Protein AF-A0A920B656-F1 (afdb_monomer_lite)

Secondary structure (DSSP, 8-state):
-HHHHHHTTTS--EEEESSEEETHHHHHHTTSSEEEE-TT-EEE-----------HHHHHHTT-----

Structure (mmCIF, N/CA/C/O backbone):
data_AF-A0A920B656-F1
#
_entry.id   AF-A0A920B656-F1
#
loop_
_atom_site.group_PDB
_atom_site.id
_atom_site.type_symbol
_atom_site.label_atom_id
_atom_site.label_alt_id
_atom_site.label_comp_id
_atom_site.label_asym_id
_atom_site.label_entity_id
_atom_site.label_seq_id
_atom_site.pdbx_PDB_ins_code
_atom_site.Cartn_x
_atom_site.Cartn_y
_atom_site.Cartn_z
_atom_site.occupancy
_atom_site.B_iso_or_equiv
_atom_site.auth_seq_id
_atom_site.auth_comp_id
_atom_site.auth_asym_id
_atom_site.auth_atom_id
_atom_site.pdbx_PDB_model_num
ATOM 1 N N . MET A 1 1 ? -14.952 -3.440 -0.629 1.00 61.28 1 MET A N 1
ATOM 2 C CA . MET A 1 1 ? -15.223 -2.253 0.223 1.00 61.28 1 MET A CA 1
ATOM 3 C C . MET A 1 1 ? -16.662 -2.186 0.744 1.00 61.28 1 MET A C 1
ATOM 5 O O . MET A 1 1 ? -16.846 -1.905 1.921 1.00 61.28 1 MET A O 1
ATOM 9 N N . ASN A 1 2 ? -17.681 -2.481 -0.076 1.00 64.06 2 ASN A N 1
ATOM 10 C CA . ASN A 1 2 ? -19.091 -2.419 0.350 1.00 64.06 2 ASN A CA 1
ATOM 11 C C . ASN A 1 2 ? -19.429 -3.357 1.521 1.00 64.06 2 ASN A C 1
ATOM 13 O O . ASN A 1 2 ? -20.135 -2.944 2.432 1.00 64.06 2 ASN A O 1
A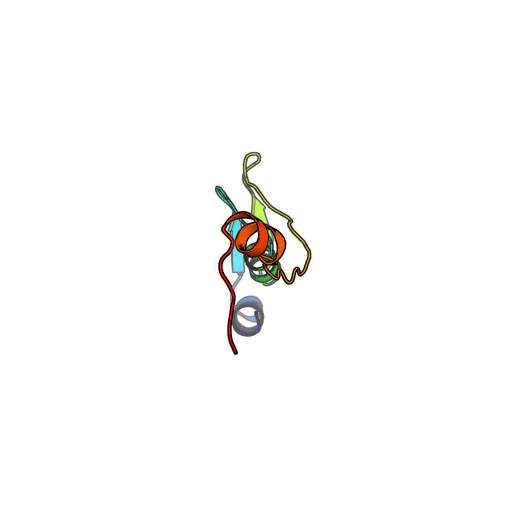TOM 17 N N . HIS A 1 3 ? -18.857 -4.563 1.565 1.00 77.69 3 HIS A N 1
ATOM 18 C CA . HIS A 1 3 ? -19.076 -5.491 2.681 1.00 77.69 3 HIS A CA 1
ATOM 19 C C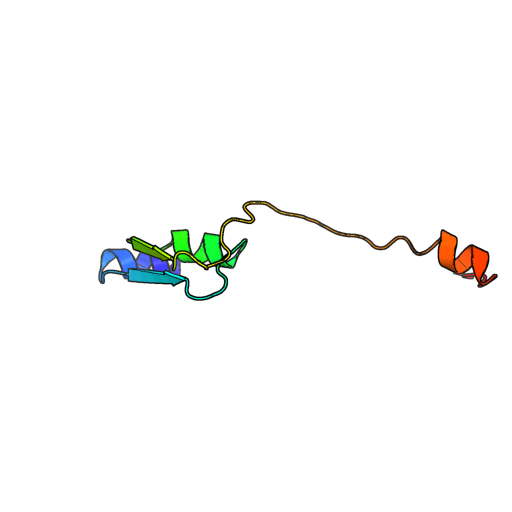 . HIS A 1 3 ? -18.498 -4.975 4.007 1.00 77.69 3 HIS A C 1
ATOM 21 O O . HIS A 1 3 ? -19.206 -4.960 5.008 1.00 77.69 3 HIS A O 1
ATOM 27 N N . LEU A 1 4 ? -17.265 -4.452 4.009 1.00 77.88 4 LEU A N 1
ATOM 28 C CA . LEU A 1 4 ? -16.649 -3.856 5.206 1.00 77.88 4 LEU A CA 1
ATOM 29 C C . LEU A 1 4 ? -17.455 -2.653 5.721 1.00 77.88 4 LEU A C 1
ATOM 31 O O . LEU A 1 4 ? -17.681 -2.535 6.920 1.00 77.88 4 LEU A O 1
ATOM 35 N N . LYS A 1 5 ? -17.985 -1.821 4.813 1.00 75.56 5 LYS A N 1
ATOM 36 C CA . LYS A 1 5 ? -18.878 -0.704 5.168 1.00 75.56 5 LYS A CA 1
ATOM 37 C C . LYS A 1 5 ? -20.196 -1.160 5.801 1.00 75.56 5 LYS A C 1
ATOM 39 O O . LYS A 1 5 ? -20.750 -0.432 6.618 1.00 75.56 5 LYS A O 1
ATOM 44 N N . ILE A 1 6 ? -20.716 -2.328 5.422 1.00 77.81 6 ILE A N 1
ATOM 45 C CA . ILE A 1 6 ? -21.927 -2.903 6.026 1.00 77.81 6 ILE A CA 1
ATOM 46 C C . ILE A 1 6 ? -21.615 -3.422 7.432 1.00 77.81 6 ILE A C 1
ATOM 48 O O . ILE A 1 6 ? -22.366 -3.133 8.362 1.00 77.81 6 ILE A O 1
ATOM 52 N N . PHE A 1 7 ? -20.501 -4.138 7.601 1.00 80.62 7 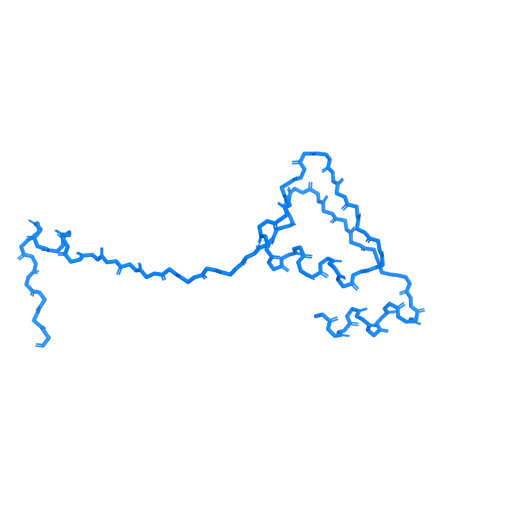PHE A N 1
ATOM 53 C CA . PHE A 1 7 ? -20.092 -4.671 8.901 1.00 80.62 7 PHE A CA 1
ATOM 54 C C . PHE A 1 7 ? -19.751 -3.572 9.902 1.00 80.62 7 PHE A C 1
ATOM 56 O O . PHE A 1 7 ? -20.261 -3.624 11.015 1.00 80.62 7 PHE A O 1
ATOM 63 N N . LYS A 1 8 ? -19.033 -2.523 9.482 1.00 79.06 8 LYS A N 1
ATOM 64 C CA . LYS A 1 8 ? -18.698 -1.356 10.318 1.00 79.06 8 LYS A CA 1
ATOM 65 C C . LYS A 1 8 ? -19.918 -0.698 10.982 1.00 79.06 8 LYS A C 1
ATOM 67 O O . LYS A 1 8 ? -19.793 -0.098 12.038 1.00 79.06 8 LYS A O 1
ATOM 72 N N . LYS A 1 9 ? -21.119 -0.814 10.397 1.00 81.75 9 LYS A N 1
ATOM 73 C CA . LYS A 1 9 ? -22.360 -0.279 10.994 1.00 81.75 9 LYS A CA 1
ATOM 74 C C . LYS A 1 9 ? -22.883 -1.091 12.184 1.00 81.75 9 LYS A C 1
ATOM 76 O O . LYS A 1 9 ? -23.756 -0.605 12.892 1.00 81.75 9 LYS A O 1
ATOM 81 N N . LYS A 1 10 ? -22.434 -2.337 12.347 1.00 87.69 10 LYS A N 1
ATOM 82 C CA . LYS A 1 10 ? -22.942 -3.288 13.350 1.00 87.69 10 LYS A CA 1
ATOM 83 C C . LYS A 1 10 ? -21.859 -3.793 14.299 1.00 87.69 10 LYS A C 1
ATOM 85 O O . LYS A 1 10 ? -22.164 -4.099 15.443 1.00 87.69 10 LYS A O 1
ATOM 90 N N . ILE A 1 11 ? -20.627 -3.908 13.814 1.00 90.62 11 ILE A N 1
ATOM 91 C CA . ILE A 1 11 ? -19.464 -4.400 14.548 1.00 90.62 11 ILE A CA 1
ATOM 92 C C . ILE A 1 11 ? -18.250 -3.517 14.221 1.00 90.62 11 ILE A C 1
ATOM 94 O O . ILE A 1 11 ? -18.056 -3.190 13.047 1.00 90.62 11 ILE A O 1
ATOM 98 N N . PRO A 1 12 ? -17.425 -3.133 15.212 1.00 91.44 12 PRO A N 1
ATOM 99 C CA . PRO A 1 12 ? -16.197 -2.391 14.952 1.00 91.44 12 PRO A CA 1
ATOM 100 C C . PRO A 1 12 ? -15.263 -3.191 14.042 1.00 91.44 12 PRO A C 1
ATOM 102 O O . PRO A 1 12 ? -15.036 -4.382 14.256 1.00 91.44 12 PRO A O 1
ATOM 105 N N . VAL A 1 13 ? -14.712 -2.533 13.023 1.00 93.69 13 VAL A N 1
ATOM 106 C CA . VAL A 1 13 ? -13.768 -3.144 12.078 1.00 93.69 13 VAL A CA 1
ATOM 107 C C . VAL A 1 13 ? -12.444 -2.402 12.171 1.00 93.69 13 VAL A C 1
ATOM 109 O O . VAL A 1 13 ? -12.394 -1.198 11.924 1.00 93.69 13 VAL A O 1
ATOM 112 N N . VAL A 1 14 ? -11.369 -3.124 12.475 1.00 95.44 14 VAL A N 1
ATOM 113 C CA . VAL A 1 14 ? -10.011 -2.578 12.584 1.00 95.44 14 VAL A CA 1
ATOM 114 C C . VAL A 1 14 ? -9.118 -3.228 11.532 1.00 95.44 14 VAL A C 1
ATOM 116 O O . VAL A 1 14 ?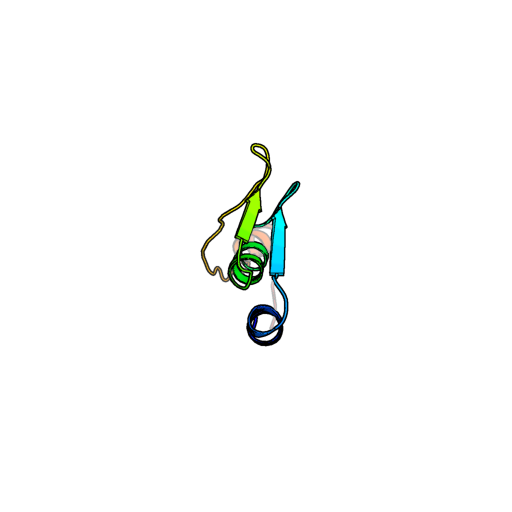 -9.150 -4.445 11.357 1.00 95.44 14 VAL A O 1
ATOM 119 N N . ALA A 1 15 ? -8.320 -2.421 10.834 1.00 95.69 15 ALA A N 1
ATOM 120 C CA . ALA A 1 15 ? -7.270 -2.894 9.939 1.00 95.69 15 ALA A CA 1
ATOM 121 C C . ALA A 1 15 ? -5.899 -2.763 10.619 1.00 95.69 15 ALA A C 1
ATOM 123 O O . ALA A 1 15 ? -5.597 -1.728 11.211 1.00 95.69 15 ALA A O 1
ATOM 124 N N . SER A 1 16 ? -5.065 -3.798 10.512 1.00 97.19 16 SER A N 1
ATOM 125 C CA . SER A 1 16 ? -3.688 -3.810 11.016 1.00 97.19 16 SER A CA 1
ATOM 126 C C . SER A 1 16 ? -2.733 -4.125 9.869 1.00 97.19 16 SER A C 1
ATOM 128 O O . SER A 1 16 ? -2.845 -5.177 9.240 1.00 97.19 16 SER A O 1
ATOM 130 N N . ILE A 1 17 ? -1.829 -3.195 9.567 1.00 98.00 17 ILE A N 1
ATOM 131 C CA . ILE A 1 17 ? -0.795 -3.334 8.541 1.00 98.00 17 ILE A CA 1
ATOM 132 C C . ILE A 1 17 ? 0.512 -3.707 9.245 1.00 98.00 17 ILE A C 1
ATOM 134 O O . ILE A 1 17 ? 1.011 -2.940 10.067 1.00 98.00 17 ILE A O 1
ATOM 138 N N . ILE A 1 18 ? 1.049 -4.890 8.930 1.00 95.88 18 ILE A N 1
ATOM 139 C CA . ILE A 1 18 ? 2.252 -5.441 9.576 1.00 95.88 18 ILE A CA 1
ATOM 140 C C . ILE A 1 18 ? 3.487 -5.137 8.723 1.00 95.88 18 ILE A C 1
ATOM 142 O O . ILE A 1 18 ? 4.298 -4.297 9.107 1.00 95.88 18 ILE A O 1
ATOM 146 N N . ASP A 1 19 ? 3.576 -5.727 7.529 1.00 96.88 19 ASP A N 1
ATOM 147 C CA . ASP A 1 19 ? 4.723 -5.530 6.634 1.00 96.88 19 ASP A CA 1
ATOM 148 C C . ASP A 1 19 ? 4.382 -4.602 5.466 1.00 96.88 19 ASP A C 1
ATOM 150 O O . ASP A 1 19 ? 5.022 -3.571 5.272 1.00 96.88 19 ASP A O 1
ATOM 154 N N . VAL A 1 20 ? 3.340 -4.931 4.693 1.00 97.56 20 VAL A N 1
ATOM 155 C CA . VAL A 1 20 ? 2.945 -4.164 3.504 1.00 97.56 20 VAL A CA 1
ATOM 156 C C . VAL A 1 20 ? 1.430 -4.014 3.435 1.00 97.56 20 VAL A C 1
ATOM 158 O O . VAL A 1 20 ? 0.683 -4.986 3.517 1.00 97.56 20 VAL A O 1
ATOM 161 N N . GLY A 1 21 ? 0.974 -2.783 3.228 1.00 97.06 21 GLY A N 1
ATOM 162 C CA . GLY A 1 21 ? -0.426 -2.434 3.016 1.00 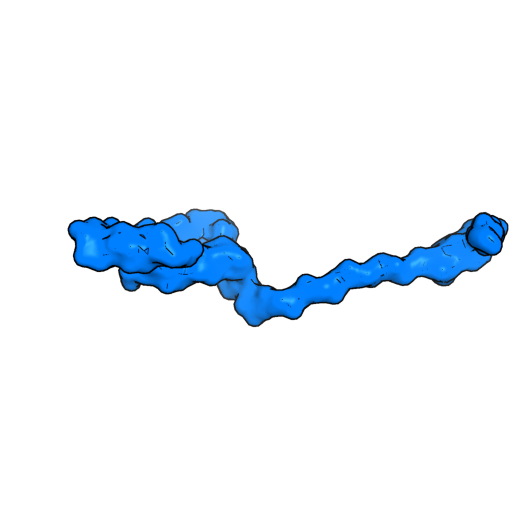97.06 21 GLY A CA 1
ATOM 163 C C . GLY A 1 21 ? -0.533 -1.185 2.152 1.00 97.06 21 GLY A C 1
ATOM 164 O O . GLY A 1 21 ? -0.842 -0.112 2.655 1.00 97.06 21 GLY A O 1
ATOM 165 N N . ALA A 1 22 ? -0.255 -1.323 0.855 1.00 97.56 22 ALA A N 1
ATOM 166 C CA . ALA A 1 22 ? -0.193 -0.225 -0.112 1.00 97.56 22 ALA A CA 1
ATOM 167 C C . ALA A 1 22 ? -1.173 -0.438 -1.288 1.00 97.56 22 ALA A C 1
ATOM 169 O O . ALA A 1 22 ? -1.709 -1.533 -1.472 1.00 97.56 22 ALA A O 1
ATOM 170 N N . SER A 1 23 ? -1.425 0.604 -2.085 1.00 97.25 23 SER A N 1
ATOM 171 C CA . SER A 1 23 ? -2.303 0.598 -3.264 1.00 97.25 23 SER A CA 1
ATOM 172 C C . SER A 1 23 ? -3.699 0.048 -2.938 1.00 97.25 23 SER A C 1
ATOM 174 O O . SER A 1 23 ? -4.371 0.561 -2.041 1.00 97.25 23 SER A O 1
ATOM 176 N N . GLY A 1 24 ? -4.148 -1.013 -3.611 1.00 95.19 24 GLY A N 1
ATOM 177 C CA . GLY A 1 24 ? -5.426 -1.665 -3.324 1.00 95.19 24 GLY A CA 1
ATOM 178 C C . GLY A 1 24 ? -5.551 -2.165 -1.878 1.00 95.19 24 GLY A C 1
ATOM 179 O O . GLY A 1 24 ? -6.639 -2.116 -1.310 1.00 95.19 24 GLY A O 1
ATOM 180 N N . GLY A 1 25 ? -4.447 -2.582 -1.250 1.00 94.75 25 GLY A N 1
ATOM 181 C CA . GLY A 1 25 ? -4.436 -3.001 0.155 1.00 94.75 25 GLY A CA 1
ATOM 182 C C . GLY A 1 25 ? -4.745 -1.843 1.104 1.00 94.75 25 GLY A C 1
ATOM 183 O O . GLY A 1 25 ? -5.596 -1.974 1.985 1.00 94.75 25 GLY A O 1
ATOM 184 N N . TYR A 1 26 ? -4.135 -0.679 0.861 1.00 96.38 26 TYR A N 1
ATOM 185 C CA . TYR A 1 26 ? -4.441 0.544 1.608 1.00 96.38 26 TYR A CA 1
ATOM 186 C C . TYR A 1 26 ? -5.892 0.988 1.380 1.00 96.38 26 TYR A C 1
ATOM 188 O O . TYR A 1 26 ? -6.602 1.312 2.329 1.00 96.38 26 TYR A O 1
ATOM 196 N N . LEU A 1 27 ? -6.382 0.901 0.137 1.00 95.12 27 LEU A N 1
ATOM 197 C CA . LEU A 1 27 ? -7.771 1.221 -0.201 1.00 95.12 27 LEU A CA 1
ATOM 198 C C . LEU A 1 27 ? -8.775 0.340 0.561 1.00 95.12 27 LEU A C 1
ATOM 200 O O . LEU A 1 27 ? -9.804 0.828 1.024 1.00 95.12 27 LEU A O 1
ATOM 204 N N . ILE A 1 28 ? -8.487 -0.954 0.715 1.00 94.25 28 ILE A N 1
ATOM 205 C CA . ILE A 1 28 ? -9.321 -1.861 1.512 1.00 94.25 28 ILE A CA 1
ATOM 206 C C . ILE A 1 28 ? -9.279 -1.467 2.992 1.00 94.25 28 ILE A C 1
ATOM 208 O O . ILE A 1 28 ? -10.338 -1.417 3.625 1.00 94.25 28 ILE A O 1
ATOM 212 N N . ALA A 1 29 ? -8.096 -1.143 3.525 1.00 94.81 29 ALA A N 1
ATOM 213 C CA . ALA A 1 29 ? -7.923 -0.698 4.908 1.00 94.81 29 ALA A CA 1
ATOM 214 C C . ALA A 1 29 ? -8.715 0.586 5.210 1.00 94.81 29 ALA A C 1
ATOM 216 O O . ALA A 1 29 ? -9.319 0.684 6.275 1.00 94.81 29 ALA A O 1
ATOM 217 N N . CYS A 1 30 ? -8.842 1.514 4.252 1.00 93.19 30 CYS A N 1
ATOM 218 C CA . CYS A 1 30 ? -9.718 2.693 4.366 1.00 93.19 30 CYS A CA 1
ATOM 219 C C . CYS A 1 30 ? -11.206 2.353 4.580 1.00 93.19 30 CYS A C 1
ATOM 221 O O . CYS A 1 30 ? -11.990 3.217 4.972 1.00 93.19 30 CYS A O 1
ATOM 223 N N . GLY A 1 31 ? -11.625 1.109 4.329 1.00 92.12 31 GLY A N 1
ATOM 224 C CA . GLY A 1 31 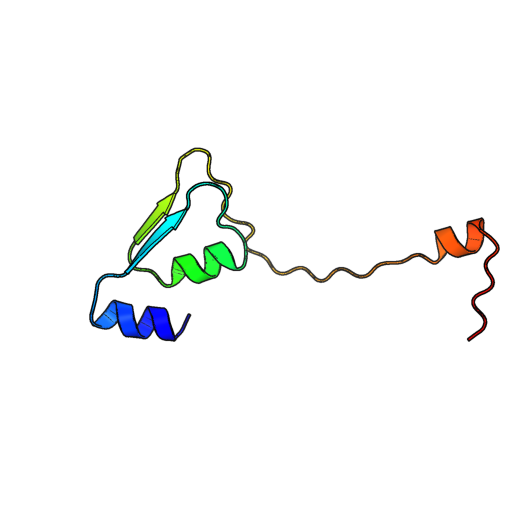? -12.963 0.623 4.661 1.00 92.12 31 GLY A CA 1
ATOM 225 C C . GLY A 1 31 ? -13.191 0.354 6.154 1.00 92.12 31 GLY A C 1
ATOM 226 O O . GLY A 1 31 ? -14.345 0.176 6.549 1.00 92.12 31 GLY A O 1
ATOM 227 N N . ALA A 1 32 ? -12.132 0.310 6.965 1.00 93.44 32 ALA A N 1
ATOM 228 C CA . ALA A 1 32 ? -12.190 0.079 8.404 1.00 93.44 32 ALA A CA 1
ATOM 229 C C . ALA A 1 32 ? -12.576 1.349 9.191 1.00 93.44 32 ALA A C 1
ATOM 231 O O . ALA A 1 32 ? -12.798 2.436 8.649 1.00 93.44 32 ALA A O 1
ATOM 232 N N . GLU A 1 33 ? -12.735 1.209 10.501 1.00 93.25 33 GLU A N 1
ATOM 233 C CA . GLU A 1 33 ? -12.911 2.325 11.432 1.00 93.25 33 GLU A CA 1
ATOM 234 C C . GLU A 1 33 ? -11.587 2.908 11.889 1.00 93.25 33 GLU A C 1
ATOM 236 O O . GLU A 1 33 ? -11.414 4.124 11.898 1.00 93.25 33 GLU A O 1
ATOM 241 N N . THR A 1 34 ? -10.641 2.029 12.186 1.00 94.25 34 THR A N 1
ATOM 242 C CA . THR A 1 34 ? -9.294 2.394 12.598 1.00 94.25 34 THR A CA 1
ATOM 243 C C . THR A 1 34 ? -8.298 1.582 11.792 1.00 94.25 34 THR A C 1
ATOM 245 O O . THR A 1 34 ? -8.525 0.401 11.516 1.00 94.25 34 THR A O 1
ATOM 248 N N . ILE A 1 35 ? -7.199 2.226 11.413 1.00 96.50 35 ILE A N 1
ATOM 249 C CA . ILE A 1 35 ? -6.074 1.596 10.731 1.00 96.50 35 ILE A CA 1
ATOM 250 C C . ILE A 1 35 ? -4.851 1.780 11.622 1.00 96.50 35 ILE A C 1
ATOM 252 O O . ILE A 1 35 ? -4.472 2.911 11.917 1.00 96.50 35 ILE A O 1
ATOM 256 N N . PHE A 1 36 ? -4.238 0.674 12.028 1.00 97.81 36 PHE A N 1
ATOM 257 C CA . PHE A 1 36 ? -2.918 0.658 12.648 1.00 97.81 36 PHE A CA 1
ATOM 258 C C . PHE A 1 36 ? -1.886 0.206 11.621 1.00 97.81 36 PHE A C 1
ATOM 260 O O . PHE A 1 36 ? -2.161 -0.669 10.799 1.00 97.81 36 PHE A O 1
ATOM 267 N N . ALA A 1 37 ? -0.697 0.792 11.679 1.00 97.38 37 ALA A N 1
ATOM 268 C CA . ALA A 1 37 ? 0.444 0.372 10.885 1.00 97.38 37 ALA A CA 1
ATOM 269 C C . ALA A 1 37 ? 1.672 0.296 11.788 1.00 97.38 37 ALA A C 1
ATOM 271 O O . ALA A 1 37 ? 1.877 1.178 12.626 1.00 97.38 37 ALA A O 1
ATOM 272 N N . ASN A 1 38 ? 2.474 -0.753 11.622 1.00 96.88 38 ASN A N 1
ATOM 273 C CA . ASN A 1 38 ? 3.782 -0.809 12.254 1.00 96.88 38 ASN A CA 1
ATOM 274 C C . ASN A 1 38 ? 4.682 0.297 11.669 1.00 96.88 38 ASN A C 1
ATOM 276 O O . ASN A 1 38 ? 4.531 0.689 10.511 1.00 96.88 38 ASN A O 1
ATOM 280 N N . SER A 1 39 ? 5.637 0.811 12.447 1.00 95.75 39 SER A N 1
ATOM 281 C CA . SER A 1 39 ? 6.495 1.918 11.991 1.00 95.75 39 SER A CA 1
ATOM 282 C C . SER A 1 39 ? 7.369 1.534 10.793 1.00 95.75 39 SER A C 1
ATOM 284 O O . SER A 1 39 ? 7.703 2.389 9.977 1.00 95.75 39 SER A O 1
ATOM 286 N N . GLY A 1 40 ? 7.711 0.247 10.678 1.00 96.94 40 GLY A N 1
ATOM 287 C CA . GLY A 1 40 ? 8.446 -0.320 9.549 1.00 96.94 40 GLY A CA 1
ATOM 288 C C . GLY A 1 40 ? 7.578 -0.737 8.358 1.00 96.94 40 GLY A C 1
ATOM 289 O O . GLY A 1 40 ? 8.124 -1.220 7.369 1.00 96.94 40 GLY A O 1
ATOM 290 N N . SER A 1 41 ? 6.251 -0.596 8.431 1.00 97.50 41 SER A N 1
ATOM 291 C CA . SER A 1 41 ? 5.366 -1.032 7.352 1.00 97.50 41 SER A CA 1
ATOM 292 C C . SER A 1 41 ? 5.495 -0.153 6.110 1.00 97.50 41 SER A C 1
ATOM 294 O O . SER A 1 41 ? 5.522 1.075 6.190 1.00 97.50 41 SER A O 1
ATOM 296 N N . ILE A 1 42 ? 5.428 -0.775 4.935 1.00 97.62 42 ILE A N 1
ATOM 297 C CA . ILE A 1 42 ? 5.282 -0.062 3.667 1.00 97.62 42 ILE A CA 1
ATOM 298 C C . ILE A 1 42 ? 3.793 0.167 3.397 1.00 97.62 42 ILE A C 1
ATOM 300 O O . ILE A 1 42 ? 3.011 -0.771 3.234 1.00 97.62 42 ILE A O 1
ATOM 304 N N . THR A 1 43 ? 3.397 1.434 3.324 1.00 96.88 43 THR A N 1
ATOM 305 C CA . THR A 1 43 ? 2.016 1.866 3.072 1.00 96.88 43 THR A CA 1
ATOM 306 C C . THR A 1 43 ? 1.956 2.928 1.968 1.00 96.88 43 THR A C 1
ATOM 308 O O . THR A 1 43 ? 2.966 3.258 1.345 1.00 96.88 43 THR A O 1
ATOM 311 N N . GLY A 1 44 ? 0.766 3.455 1.679 1.00 94.31 44 GLY A N 1
ATOM 312 C CA . GLY A 1 44 ? 0.556 4.453 0.634 1.00 94.31 44 GLY A CA 1
ATOM 313 C C . GLY A 1 44 ? 0.411 3.814 -0.743 1.00 94.31 44 GLY A C 1
ATOM 314 O O . GLY A 1 44 ? -0.459 2.968 -0.934 1.00 94.31 44 GLY A O 1
ATOM 315 N N . SER A 1 45 ? 1.222 4.236 -1.722 1.00 96.19 45 SER A N 1
ATOM 316 C CA . SER A 1 45 ? 1.042 3.884 -3.145 1.00 96.19 45 SER A CA 1
ATOM 317 C C . SER A 1 45 ? -0.370 4.233 -3.647 1.00 96.19 45 SER A C 1
ATOM 319 O O . SER A 1 45 ? -1.081 3.429 -4.249 1.00 96.19 45 SER A O 1
ATOM 321 N N . ILE A 1 46 ? -0.809 5.454 -3.331 1.00 95.69 46 ILE A N 1
ATOM 322 C CA . ILE A 1 46 ? -2.131 5.959 -3.706 1.00 95.69 46 ILE A CA 1
ATOM 323 C C . ILE A 1 46 ? -2.057 6.433 -5.155 1.00 95.69 46 ILE A C 1
ATOM 325 O O . ILE A 1 46 ? -1.672 7.562 -5.443 1.00 95.69 46 ILE A O 1
ATOM 329 N N . GLY A 1 47 ? -2.391 5.535 -6.071 1.00 92.12 47 GLY A N 1
ATOM 330 C CA . GLY A 1 47 ? -2.362 5.811 -7.495 1.00 92.12 47 GLY A CA 1
ATOM 331 C C . GLY A 1 47 ? -2.806 4.607 -8.306 1.00 92.12 47 GLY A C 1
ATOM 332 O O . GLY A 1 47 ? -2.905 3.488 -7.802 1.00 92.12 47 GLY A O 1
ATOM 333 N N . VAL A 1 48 ? -3.080 4.857 -9.580 1.00 95.44 48 VAL A N 1
ATOM 334 C CA . VAL A 1 48 ? -3.413 3.828 -10.559 1.00 95.44 48 VAL A CA 1
ATOM 335 C C . VAL A 1 48 ? -2.419 3.961 -11.694 1.00 95.44 48 VAL A C 1
ATOM 337 O O . VAL A 1 48 ? -2.221 5.053 -12.222 1.00 95.44 48 VAL A O 1
ATOM 340 N N . ILE A 1 49 ? -1.788 2.851 -12.054 1.00 95.56 49 ILE A N 1
ATOM 341 C CA . ILE A 1 49 ? -0.861 2.783 -13.178 1.00 95.56 49 ILE A CA 1
ATOM 342 C C . ILE A 1 49 ? -1.336 1.715 -14.153 1.00 95.56 49 ILE A C 1
ATOM 344 O O . ILE A 1 49 ? -1.898 0.697 -13.756 1.00 95.56 49 ILE A O 1
ATOM 348 N N . SER A 1 50 ? -1.100 1.954 -15.435 1.00 96.44 50 SER A N 1
ATOM 349 C CA . SER A 1 50 ? -1.221 0.952 -16.491 1.00 96.44 50 SER A CA 1
ATOM 350 C C . SER A 1 50 ? 0.125 0.881 -17.191 1.00 96.44 50 SER A C 1
ATOM 352 O O . SER A 1 50 ? 0.681 1.916 -17.554 1.00 96.44 50 SER A O 1
ATOM 354 N N . GLN A 1 51 ? 0.673 -0.322 -17.320 1.00 95.75 51 GLN A N 1
ATOM 355 C CA . GLN A 1 51 ? 1.985 -0.542 -17.918 1.00 95.75 51 GLN A CA 1
ATOM 356 C C . GLN A 1 51 ? 1.821 -1.363 -19.193 1.00 95.75 51 GLN A C 1
ATOM 358 O O . GLN A 1 51 ? 1.098 -2.357 -19.203 1.00 95.75 51 GLN A O 1
ATOM 363 N N . TYR A 1 52 ? 2.515 -0.941 -20.246 1.00 95.56 52 TYR A N 1
ATOM 364 C CA . TYR A 1 52 ? 2.630 -1.670 -21.503 1.00 95.56 52 TYR A CA 1
ATOM 365 C C . TYR A 1 52 ? 4.108 -1.904 -21.784 1.00 95.56 52 TYR A C 1
ATOM 367 O O . TYR A 1 52 ? 4.940 -1.035 -21.519 1.00 95.56 52 TYR A O 1
ATOM 375 N N . TYR A 1 53 ? 4.431 -3.075 -22.320 1.00 94.88 53 TYR A N 1
ATOM 376 C CA . TYR A 1 53 ? 5.795 -3.412 -22.700 1.00 94.88 53 TYR A CA 1
ATOM 377 C C . TYR A 1 53 ? 6.018 -3.070 -24.171 1.00 94.88 53 TYR A C 1
ATOM 379 O O . TYR A 1 53 ? 5.269 -3.530 -25.030 1.00 94.88 53 TYR A O 1
ATOM 387 N N . ASP A 1 54 ? 7.068 -2.301 -24.458 1.00 92.88 54 ASP A N 1
ATOM 388 C CA . ASP A 1 54 ? 7.567 -2.092 -25.817 1.00 92.88 54 ASP A CA 1
ATOM 389 C C . ASP A 1 54 ? 8.881 -2.862 -26.000 1.00 92.88 54 ASP A C 1
ATOM 391 O O . ASP A 1 54 ? 9.927 -2.486 -25.468 1.00 92.88 54 ASP A O 1
ATOM 395 N N . ALA A 1 55 ? 8.815 -3.966 -26.745 1.00 93.75 55 ALA A N 1
ATOM 396 C CA . ALA A 1 55 ? 9.966 -4.803 -27.075 1.00 93.75 55 ALA A CA 1
ATOM 397 C C . ALA A 1 55 ? 10.515 -4.533 -28.487 1.00 93.75 55 ALA A C 1
ATOM 399 O O . ALA A 1 55 ? 11.403 -5.255 -28.941 1.00 93.75 55 ALA A O 1
ATOM 400 N N . SER A 1 56 ? 10.018 -3.511 -29.192 1.00 90.00 56 SER A N 1
ATOM 401 C CA . SER A 1 56 ? 10.322 -3.287 -30.613 1.00 90.00 56 SER A CA 1
ATOM 402 C C . SER A 1 56 ? 11.825 -3.151 -30.864 1.00 90.00 56 SER A C 1
ATOM 404 O O . SER A 1 56 ? 12.372 -3.811 -31.744 1.00 90.00 56 SER A O 1
ATOM 406 N N . LYS A 1 57 ? 12.524 -2.387 -30.014 1.00 89.31 57 LYS A N 1
ATOM 407 C CA . LYS A 1 57 ? 13.983 -2.199 -30.105 1.00 89.31 57 LYS A CA 1
ATOM 408 C C . LYS A 1 57 ? 14.779 -3.471 -29.802 1.00 89.31 57 LYS A C 1
ATOM 410 O O . LYS A 1 57 ? 15.824 -3.703 -30.403 1.00 89.31 57 LYS A O 1
ATOM 415 N N . LEU A 1 58 ? 14.295 -4.303 -28.877 1.00 92.62 58 LEU A N 1
ATOM 416 C CA . LEU A 1 58 ? 14.926 -5.588 -28.568 1.00 92.62 58 LEU A CA 1
ATOM 417 C C . LEU A 1 58 ? 14.795 -6.553 -29.754 1.00 92.62 58 LEU A C 1
ATOM 419 O O . LEU A 1 58 ? 15.760 -7.214 -30.129 1.00 92.62 58 LEU A O 1
ATOM 423 N N . LEU A 1 59 ? 13.612 -6.611 -30.361 1.00 91.94 59 LEU A N 1
ATOM 424 C CA . LEU A 1 59 ? 13.336 -7.467 -31.514 1.00 91.94 59 LEU A CA 1
ATOM 425 C C . LEU A 1 59 ? 14.124 -7.031 -32.754 1.00 91.94 59 LEU A C 1
ATOM 427 O O . LEU A 1 59 ? 14.649 -7.883 -33.471 1.00 91.94 59 LEU A O 1
ATOM 431 N N . GLU A 1 60 ? 14.267 -5.720 -32.961 1.00 89.44 60 GLU A N 1
ATOM 432 C CA . GLU A 1 60 ? 15.120 -5.144 -34.003 1.00 89.44 60 GLU A CA 1
ATOM 433 C C . GLU A 1 60 ? 16.589 -5.553 -33.820 1.00 89.44 60 GLU A C 1
ATOM 435 O O . GLU A 1 60 ? 17.203 -6.073 -34.754 1.00 89.44 60 GLU A O 1
ATOM 440 N N . PHE A 1 61 ? 17.136 -5.408 -32.607 1.00 91.81 61 PHE A N 1
ATOM 441 C CA . PHE A 1 61 ? 18.505 -5.828 -32.286 1.00 91.81 61 PHE A CA 1
ATOM 442 C C . PHE A 1 61 ? 18.735 -7.324 -32.545 1.00 91.81 61 PHE A C 1
ATOM 444 O O . PHE A 1 61 ? 19.746 -7.714 -33.130 1.00 91.81 61 PHE A O 1
ATOM 451 N N . LEU A 1 62 ? 17.769 -8.165 -32.163 1.00 92.94 62 LEU A N 1
ATOM 452 C CA . LEU A 1 62 ? 17.813 -9.613 -32.382 1.00 92.94 62 LEU A CA 1
ATOM 453 C C . LEU A 1 62 ? 17.527 -10.020 -33.838 1.00 92.94 62 LEU A C 1
ATOM 455 O O . LEU A 1 62 ? 17.539 -11.211 -34.148 1.00 92.94 62 LEU A O 1
ATOM 459 N N . LYS A 1 63 ? 17.272 -9.057 -34.739 1.00 85.06 63 LYS A N 1
ATOM 460 C CA . LYS A 1 63 ? 16.880 -9.273 -36.144 1.00 85.06 63 LYS A CA 1
ATOM 461 C C . LYS A 1 63 ? 15.666 -10.197 -36.292 1.00 85.06 63 LYS A C 1
ATOM 463 O O . LYS A 1 63 ? 15.498 -10.865 -37.315 1.00 85.06 63 LYS A O 1
ATOM 468 N N . PHE A 1 64 ? 14.805 -10.235 -35.277 1.00 80.38 64 PHE A N 1
ATOM 469 C CA . PHE A 1 64 ? 13.591 -11.033 -35.292 1.00 80.38 64 PHE A CA 1
ATOM 470 C C . PHE A 1 64 ? 12.532 -10.281 -36.096 1.00 80.38 64 PHE A C 1
ATOM 472 O O . PHE A 1 64 ? 12.006 -9.255 -35.668 1.00 80.38 64 PHE A O 1
ATOM 479 N N . LYS A 1 65 ? 12.227 -10.770 -37.299 1.00 71.94 65 LYS A N 1
ATOM 480 C CA . LYS A 1 65 ? 11.213 -10.159 -38.158 1.00 71.94 65 LYS A CA 1
ATOM 481 C C . LYS A 1 65 ? 9.840 -10.666 -37.724 1.00 71.94 65 LYS A C 1
ATOM 483 O O . LYS A 1 65 ? 9.439 -11.761 -38.112 1.00 71.94 65 LYS A O 1
ATOM 488 N N . LEU A 1 66 ? 9.126 -9.885 -36.913 1.00 67.88 66 LEU A N 1
ATOM 489 C CA . LEU A 1 66 ? 7.710 -10.141 -36.659 1.00 67.88 66 LEU A CA 1
ATOM 490 C C . LEU A 1 66 ? 6.951 -9.957 -37.977 1.00 67.88 66 LEU A C 1
ATOM 492 O O . LEU A 1 66 ? 6.809 -8.850 -38.490 1.00 67.88 66 LEU A O 1
ATOM 496 N N . ARG A 1 67 ? 6.543 -11.080 -38.563 1.00 60.22 67 ARG A N 1
ATOM 497 C CA . ARG A 1 67 ? 5.660 -11.150 -39.721 1.00 60.22 67 ARG A CA 1
ATOM 498 C C . ARG A 1 67 ? 4.267 -11.393 -39.147 1.00 60.22 67 ARG A C 1
ATOM 500 O O . ARG A 1 67 ? 3.995 -12.501 -38.692 1.00 60.22 67 ARG A O 1
ATOM 507 N N . PHE A 1 68 ? 3.461 -10.342 -39.082 1.00 58.25 68 PHE A N 1
ATOM 508 C CA . PHE A 1 68 ? 2.019 -10.466 -38.897 1.00 58.25 68 PHE A CA 1
ATOM 509 C C . PHE A 1 68 ? 1.363 -10.477 -40.276 1.00 58.25 68 PHE A C 1
ATOM 511 O O . PHE A 1 68 ? 1.872 -9.741 -41.157 1.00 58.25 68 PHE A O 1
#

Sequence (68 aa):
MNHLKIFKKKIPVVASIIDVGASGGYLIACGAETIFANSGSITGSIGVISQYYDASKLLEFLKFKLRF

Foldseek 3Di:
DVVLLVCVVPDAFEAEFEAEQEDVSVVVRVSGPYYHYDPNHHYYNDDDDDDDDDCPVVCVVVVPDPDD

pLDDT: mean 89.97, std 9.96, range [58.25, 98.0]

Radius of gyration: 20.85 Å; chains: 1; bounding box: 41×17×55 Å